Protein AF-A0A3A9T9H1-F1 (afdb_monomer)

Secondary structure (DSSP, 8-state):
--EE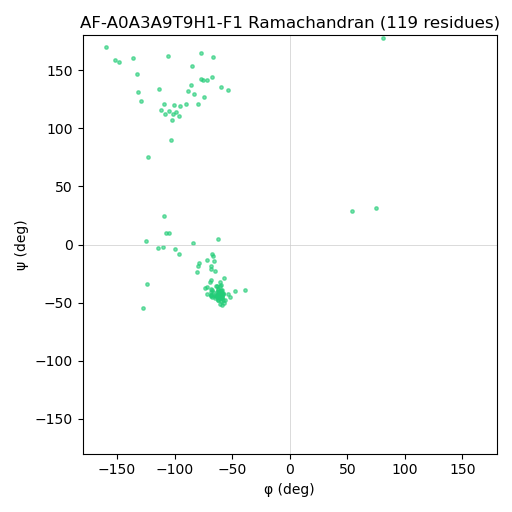EEE-----SSHHHHHHHHHHHHHHHHHHHHTT-EEE-GGGTGGGTS-TTSHHHHHHHHHHHHHHHTTSSEEEEE-TT---HHHHHHHHHHHHTT--EEEE-TT--HHHHHHHHHTT-

Mean predicted aligned error: 3.88 Å

pLDDT: mean 90.19, std 10.71, range [58.81, 98.56]

Foldseek 3Di:
DFEEEEAFDQDDPDPVVNVVRLVLLVVVVVLCVVLVYHYDHLSNPLVVVFPCVDPVSVVVSLVVSLVVLLVGQAYEYEQQPHADPSSVVSVVSCVVSVHHYHYDYPVDDSVSVNVSCVVSD

Radius of gyration: 13.55 Å; Cα contacts (8 Å, |Δi|>4): 172; chains: 1; bounding box: 35×29×34 Å

Sequence (121 aa):
MKTVYICSPYRATSEAQLDNHIDYAQELTRTALAAGLAPITPHLYLTQVTDDSKPDERARGLEAGTALLLTCDFCVMGNRYGISAGMQGELQAAGAADIPVIVIDGQDDVDVIKNAIERYL

Solvent-accessible surface area (backbone atoms only — not comparable to full-atom values): 6754 Å² total; per-residue (Å²): 116,57,37,30,22,55,42,53,51,55,91,58,97,45,68,74,50,29,52,55,22,50,53,48,49,49,49,55,44,51,43,36,46,78,63,60,35,45,62,46,53,49,79,78,54,48,56,79,78,33,50,76,89,40,68,71,41,32,50,52,49,53,51,53,42,46,59,53,44,76,72,30,69,27,34,40,36,44,43,65,88,45,82,42,76,67,49,51,52,46,52,52,54,30,58,78,65,73,34,51,74,46,79,42,58,75,82,62,52,64,64,52,57,42,58,58,45,60,78,74,107

Nearest PDB structures (foldseek):
  6evs-assembly1_A  TM=7.556E-01  e=8.067E-05  Peribacillus psychrosaccharolyticus
  1t1j-assembly2_B  TM=8.201E-01  e=8.935E-04  Pseudomonas aeruginosa
  8rpt-assembly1_B  TM=7.378E-01  e=1.320E-03  Homo sapiens
  4jen-assembly1_A  TM=6.714E-01  e=1.237E-03  Clostridium botulinum A str. ATCC 19397
  2p4g-assembly1_A-2  TM=3.744E-01  e=8.450E-02  Corynebacterium diphtheriae NCTC 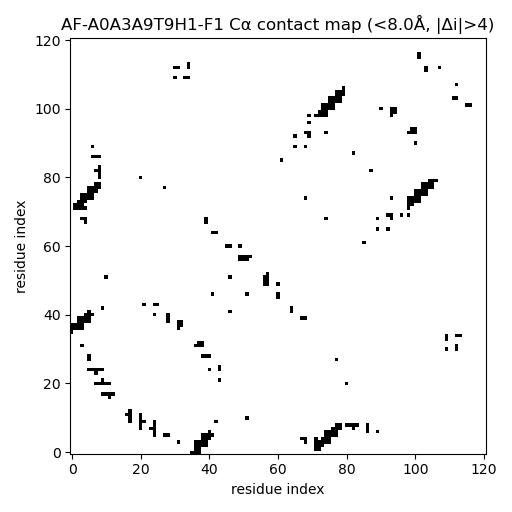13129

Structure (mmCIF, N/CA/C/O backbone):
data_AF-A0A3A9T9H1-F1
#
_entry.id   AF-A0A3A9T9H1-F1
#
loop_
_atom_site.group_PDB
_atom_site.id
_atom_site.type_symbol
_atom_site.label_atom_id
_atom_site.label_alt_id
_atom_site.label_comp_id
_atom_site.label_asym_id
_atom_site.label_entity_id
_atom_site.label_seq_id
_atom_site.pdbx_PDB_ins_code
_atom_site.Cartn_x
_atom_site.Cart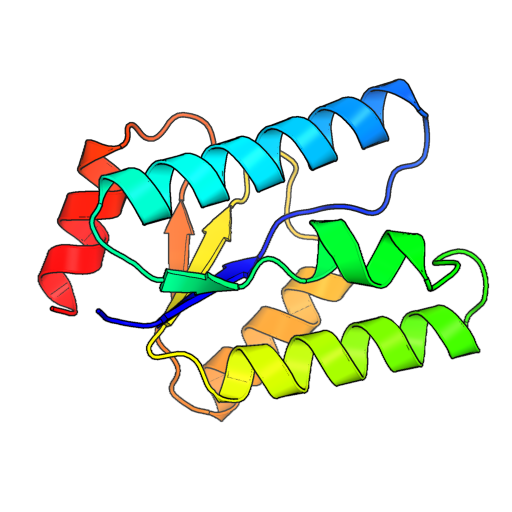n_y
_atom_site.Cartn_z
_atom_site.occupancy
_atom_site.B_iso_or_equiv
_atom_site.auth_seq_id
_atom_site.auth_comp_id
_atom_site.auth_asym_id
_atom_site.auth_atom_id
_atom_site.pdbx_PDB_model_num
ATOM 1 N N . MET A 1 1 ? -7.601 -5.767 16.723 1.00 87.06 1 MET A N 1
ATOM 2 C CA . MET A 1 1 ? -6.821 -4.785 15.947 1.00 87.06 1 MET A CA 1
ATOM 3 C C . MET A 1 1 ? -7.444 -4.742 14.567 1.00 87.06 1 MET A C 1
ATOM 5 O O . MET A 1 1 ? -7.642 -5.829 14.039 1.00 87.06 1 MET A O 1
ATOM 9 N N . LYS A 1 2 ? -7.823 -3.574 14.030 1.00 93.12 2 LYS A N 1
ATOM 10 C CA . LYS A 1 2 ? -8.320 -3.520 12.645 1.00 93.12 2 LYS A CA 1
ATOM 11 C C . LYS A 1 2 ? -7.154 -3.742 11.679 1.00 93.12 2 LYS A C 1
ATOM 13 O O . LYS A 1 2 ? -6.028 -3.316 11.949 1.00 93.12 2 LYS A O 1
ATOM 18 N N . THR A 1 3 ? -7.426 -4.465 10.611 1.00 96.88 3 THR A N 1
ATOM 19 C CA . THR A 1 3 ? -6.509 -4.782 9.520 1.00 96.88 3 THR A CA 1
ATOM 20 C C . THR A 1 3 ? -6.518 -3.660 8.494 1.00 96.88 3 THR A C 1
ATOM 22 O O . THR A 1 3 ? -7.570 -3.119 8.163 1.00 96.88 3 THR A O 1
ATOM 25 N N . VAL A 1 4 ? -5.341 -3.286 7.998 1.00 95.88 4 VAL A N 1
ATOM 26 C CA . VAL A 1 4 ? -5.212 -2.222 7.000 1.00 95.88 4 VAL A CA 1
ATOM 27 C C . VAL A 1 4 ? -4.329 -2.671 5.854 1.00 95.88 4 VAL A C 1
ATOM 29 O O . VAL A 1 4 ? -3.228 -3.167 6.068 1.00 95.88 4 VAL A O 1
ATOM 32 N N . TYR A 1 5 ? -4.792 -2.480 4.626 1.00 98.00 5 TYR A N 1
ATOM 33 C CA . TYR A 1 5 ? -3.946 -2.661 3.456 1.00 98.00 5 TYR A CA 1
ATOM 34 C C . TYR A 1 5 ? -3.117 -1.400 3.204 1.00 98.00 5 TYR A C 1
ATOM 36 O O . TYR A 1 5 ? -3.677 -0.307 3.154 1.00 98.00 5 TYR A O 1
ATOM 44 N N . ILE A 1 6 ? -1.804 -1.530 3.024 1.00 96.75 6 ILE A N 1
ATOM 45 C CA . ILE A 1 6 ? -0.938 -0.411 2.636 1.00 96.75 6 ILE A CA 1
ATOM 46 C C . ILE A 1 6 ? -0.740 -0.441 1.119 1.00 96.75 6 ILE A C 1
ATOM 48 O O . ILE A 1 6 ? -0.063 -1.315 0.579 1.00 96.75 6 ILE A O 1
ATOM 52 N N . CYS A 1 7 ? -1.319 0.545 0.440 1.00 96.69 7 CYS A N 1
ATOM 53 C CA . CYS A 1 7 ? -1.212 0.788 -0.993 1.00 96.69 7 CYS A CA 1
ATOM 54 C C . CYS A 1 7 ? -0.201 1.921 -1.230 1.00 96.69 7 CYS A C 1
ATOM 56 O O . CYS A 1 7 ? -0.427 3.066 -0.839 1.00 96.69 7 CYS A O 1
ATOM 58 N N . SER A 1 8 ? 0.944 1.607 -1.838 1.00 95.25 8 SER A N 1
ATOM 59 C CA . SER A 1 8 ? 2.006 2.578 -2.126 1.00 95.25 8 SER A CA 1
ATOM 60 C C . SER A 1 8 ? 2.810 2.140 -3.359 1.00 95.25 8 SER A C 1
ATOM 62 O O . SER A 1 8 ? 2.746 0.964 -3.741 1.00 95.25 8 SER A O 1
ATOM 64 N N . PRO A 1 9 ? 3.524 3.049 -4.045 1.00 93.25 9 PRO A N 1
ATOM 65 C CA . PRO A 1 9 ? 4.315 2.671 -5.208 1.00 93.25 9 PRO A CA 1
ATOM 66 C C . PRO A 1 9 ? 5.488 1.773 -4.798 1.00 93.25 9 PRO A C 1
ATOM 68 O O . PRO A 1 9 ? 6.097 1.976 -3.757 1.00 93.25 9 PRO A O 1
ATOM 71 N N . TYR A 1 10 ? 5.819 0.799 -5.652 1.00 92.25 10 TYR A N 1
ATOM 72 C CA . TYR A 1 10 ? 6.984 -0.078 -5.477 1.00 92.25 10 TYR A CA 1
ATOM 73 C C . TYR A 1 10 ? 7.862 -0.101 -6.730 1.00 92.25 10 TYR A C 1
ATOM 75 O O . TYR A 1 10 ? 9.039 0.246 -6.681 1.00 92.25 10 TYR A O 1
ATOM 83 N N . ARG A 1 11 ? 7.273 -0.424 -7.890 1.00 88.38 11 ARG A N 1
ATOM 84 C CA . ARG A 1 11 ? 7.984 -0.470 -9.177 1.00 88.38 11 ARG A CA 1
ATOM 85 C C . ARG A 1 11 ? 8.714 0.846 -9.466 1.00 88.38 11 ARG A C 1
ATOM 87 O O . ARG A 1 11 ? 8.108 1.913 -9.396 1.00 88.38 11 ARG A O 1
ATOM 94 N N . ALA A 1 12 ? 9.974 0.743 -9.869 1.00 92.06 12 ALA A N 1
ATOM 95 C CA . ALA A 1 12 ? 10.863 1.871 -10.112 1.00 92.06 12 ALA A CA 1
ATOM 96 C C . ALA A 1 12 ? 11.667 1.689 -11.412 1.00 92.06 12 ALA A C 1
ATOM 98 O O . ALA A 1 12 ? 11.800 0.575 -11.916 1.00 92.06 12 ALA A O 1
ATOM 99 N N . THR A 1 13 ? 12.200 2.784 -11.958 1.00 92.50 13 THR A N 1
ATOM 100 C CA . THR A 1 13 ? 13.100 2.786 -13.128 1.00 92.50 13 THR A CA 1
ATOM 101 C C . THR A 1 13 ? 14.578 2.918 -12.752 1.00 92.50 13 THR A C 1
ATOM 103 O O . THR A 1 13 ? 15.436 2.890 -13.630 1.00 92.50 13 THR A O 1
ATOM 106 N N . SER A 1 14 ? 14.887 3.100 -11.468 1.00 94.56 14 SER A N 1
ATOM 107 C CA . SER A 1 14 ? 16.248 3.155 -10.927 1.00 94.56 14 SER A CA 1
ATOM 108 C C . SER A 1 14 ? 16.286 2.597 -9.505 1.00 94.56 14 SER A C 1
ATOM 110 O O . SER A 1 14 ? 15.268 2.608 -8.812 1.00 94.56 14 SER A O 1
ATOM 112 N N . GLU A 1 15 ? 17.462 2.152 -9.058 1.00 95.12 15 GLU A N 1
ATOM 113 C CA . GLU A 1 15 ? 17.676 1.668 -7.684 1.00 95.12 15 GLU A CA 1
ATOM 114 C C . GLU A 1 15 ? 17.341 2.748 -6.650 1.00 95.12 15 GLU A C 1
ATOM 116 O O . GLU A 1 15 ? 16.551 2.505 -5.750 1.00 95.12 15 GLU A O 1
ATOM 121 N N . ALA A 1 16 ? 17.807 3.984 -6.853 1.00 96.81 16 ALA A N 1
ATOM 122 C CA . ALA A 1 16 ? 17.496 5.093 -5.949 1.00 96.81 16 ALA A CA 1
ATOM 123 C C . ALA A 1 16 ? 15.984 5.368 -5.829 1.00 96.81 16 ALA A C 1
ATOM 125 O O . ALA A 1 16 ? 15.497 5.761 -4.772 1.00 96.81 16 ALA A O 1
ATOM 126 N N . GLN A 1 17 ? 15.217 5.181 -6.910 1.00 95.44 17 GLN A N 1
ATOM 127 C CA . GLN A 1 17 ? 13.762 5.306 -6.840 1.00 95.44 17 GLN A CA 1
ATOM 128 C C . GLN A 1 17 ? 13.130 4.107 -6.121 1.00 95.44 17 GLN A C 1
ATOM 130 O O . GLN A 1 17 ? 12.169 4.298 -5.377 1.00 95.44 17 GLN A O 1
ATOM 135 N N . LEU A 1 18 ? 13.660 2.898 -6.318 1.00 94.88 18 LEU A N 1
ATOM 136 C CA . LEU A 1 18 ? 13.209 1.713 -5.594 1.00 94.88 18 LEU A CA 1
ATOM 137 C C . LEU A 1 18 ? 13.432 1.870 -4.085 1.00 94.88 18 LEU A C 1
ATOM 139 O O . LEU A 1 18 ? 12.507 1.613 -3.319 1.00 94.88 18 LEU A O 1
ATOM 143 N N . ASP A 1 19 ? 14.598 2.365 -3.670 1.00 96.38 19 ASP A N 1
ATOM 144 C CA . ASP A 1 19 ? 14.914 2.641 -2.264 1.00 96.38 19 ASP A CA 1
ATOM 145 C C . ASP A 1 19 ? 13.904 3.626 -1.660 1.00 96.38 19 ASP A C 1
ATOM 147 O O . ASP A 1 19 ? 13.283 3.337 -0.640 1.00 96.38 19 ASP A O 1
ATOM 151 N N . ASN A 1 20 ? 13.625 4.735 -2.357 1.00 95.06 20 ASN A N 1
ATOM 152 C CA . ASN A 1 20 ? 12.622 5.716 -1.928 1.00 95.06 20 ASN A CA 1
ATOM 153 C C . ASN A 1 20 ? 11.211 5.117 -1.781 1.00 95.06 20 ASN A C 1
ATOM 155 O O . ASN A 1 20 ? 10.462 5.493 -0.876 1.00 95.06 20 ASN A O 1
ATOM 159 N N . HIS A 1 21 ? 10.820 4.219 -2.687 1.00 95.19 21 HIS A N 1
ATOM 160 C CA . HIS A 1 21 ? 9.532 3.529 -2.638 1.00 95.19 21 HIS A CA 1
ATOM 161 C C . HIS A 1 21 ? 9.457 2.547 -1.461 1.00 95.19 21 HIS A C 1
ATOM 163 O O . HIS A 1 21 ? 8.456 2.523 -0.744 1.00 95.19 21 HIS A O 1
ATOM 169 N N . ILE A 1 22 ? 10.522 1.775 -1.227 1.00 95.94 22 ILE A N 1
ATOM 170 C CA . ILE A 1 22 ? 10.621 0.849 -0.094 1.00 95.94 22 ILE A CA 1
ATOM 171 C C . ILE A 1 22 ? 10.566 1.619 1.226 1.00 95.94 22 ILE A C 1
ATOM 173 O O . ILE A 1 22 ? 9.776 1.260 2.101 1.00 95.94 22 ILE A O 1
ATOM 177 N N . ASP A 1 23 ? 11.346 2.690 1.361 1.00 95.38 23 ASP A N 1
ATOM 178 C CA . ASP A 1 23 ? 11.365 3.525 2.561 1.00 95.38 23 ASP A CA 1
ATOM 179 C C . ASP A 1 23 ? 9.981 4.098 2.864 1.00 95.38 23 ASP A C 1
ATOM 181 O O . ASP A 1 23 ? 9.525 4.053 4.010 1.00 95.38 23 ASP A O 1
ATOM 185 N N . TYR A 1 24 ? 9.270 4.557 1.832 1.00 93.44 24 TYR A N 1
ATOM 186 C CA . TYR A 1 24 ? 7.917 5.081 1.979 1.00 93.44 24 TYR A CA 1
ATOM 187 C C . TYR A 1 24 ? 6.896 4.008 2.382 1.00 93.44 24 TYR A C 1
ATOM 189 O O . TYR A 1 24 ? 6.118 4.211 3.315 1.00 93.44 24 TYR A O 1
ATOM 197 N N . ALA A 1 25 ? 6.926 2.835 1.747 1.00 95.00 25 ALA A N 1
ATOM 198 C CA . ALA A 1 25 ? 6.082 1.705 2.129 1.00 95.00 25 ALA A CA 1
ATOM 199 C C . ALA A 1 25 ? 6.315 1.293 3.594 1.00 95.00 25 ALA A C 1
ATOM 201 O O . ALA A 1 25 ? 5.370 1.027 4.347 1.00 95.00 25 ALA A O 1
ATOM 202 N N . GLN A 1 26 ? 7.579 1.266 4.027 1.00 95.62 26 GLN A N 1
ATOM 203 C CA . GLN A 1 26 ? 7.938 0.970 5.409 1.00 95.62 26 GLN A CA 1
ATOM 204 C C . GLN A 1 26 ? 7.497 2.069 6.382 1.00 95.62 26 GLN A C 1
ATOM 206 O O . GLN A 1 26 ? 7.063 1.752 7.488 1.00 95.62 26 GLN A O 1
ATOM 211 N N . GLU A 1 27 ? 7.604 3.341 6.000 1.00 92.00 27 GLU A N 1
ATOM 212 C CA . GLU A 1 27 ? 7.128 4.482 6.784 1.00 92.00 27 GLU A CA 1
ATOM 213 C C . GLU A 1 27 ? 5.624 4.368 7.057 1.00 92.00 27 GLU A C 1
ATOM 215 O O . GLU A 1 27 ? 5.224 4.345 8.221 1.00 92.00 27 GLU A O 1
ATOM 220 N N . LEU A 1 28 ? 4.806 4.167 6.018 1.00 91.38 28 LEU A N 1
ATOM 221 C CA . LEU A 1 28 ? 3.358 3.959 6.159 1.00 91.38 28 LEU A CA 1
ATOM 222 C C . LEU A 1 28 ? 3.036 2.750 7.049 1.00 91.38 28 LEU A C 1
ATOM 224 O O . LEU A 1 28 ? 2.169 2.823 7.921 1.00 91.38 28 LEU A O 1
ATOM 228 N N . THR A 1 29 ? 3.772 1.650 6.869 1.00 94.44 29 THR A N 1
ATOM 229 C CA . THR A 1 29 ? 3.615 0.430 7.677 1.00 94.44 29 THR A CA 1
ATOM 230 C C . THR A 1 29 ? 3.924 0.696 9.155 1.00 94.44 29 THR A C 1
ATOM 232 O O . THR A 1 29 ? 3.15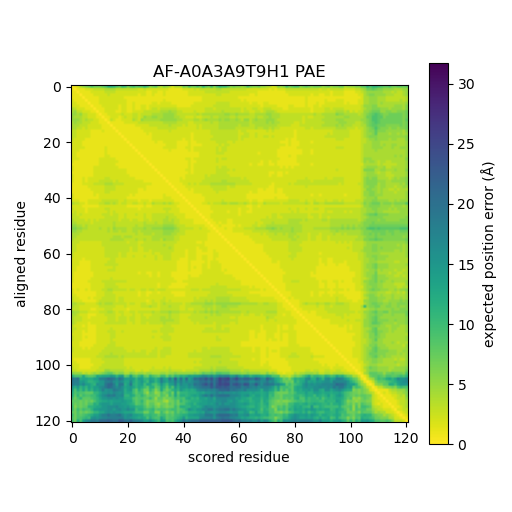4 0.300 10.031 1.00 94.44 29 THR A O 1
ATOM 235 N N . ARG A 1 30 ? 5.026 1.399 9.456 1.00 92.88 30 ARG A N 1
ATOM 236 C CA . ARG A 1 30 ? 5.403 1.784 10.828 1.00 92.88 30 ARG A CA 1
ATOM 237 C C . ARG A 1 30 ? 4.370 2.714 11.453 1.00 92.88 30 ARG A C 1
ATOM 239 O O . ARG A 1 30 ? 4.019 2.521 12.615 1.00 92.88 30 ARG A O 1
ATOM 246 N N . THR A 1 31 ? 3.846 3.670 10.693 1.00 87.81 31 THR A N 1
ATOM 247 C CA . THR A 1 31 ? 2.800 4.571 11.180 1.00 87.81 31 THR A CA 1
ATOM 248 C C . THR A 1 31 ? 1.504 3.828 11.493 1.00 87.81 31 THR A C 1
ATOM 250 O O . THR A 1 31 ? 0.928 4.041 12.559 1.00 87.81 31 THR A O 1
ATOM 253 N N . ALA A 1 32 ? 1.072 2.901 10.633 1.00 89.50 32 ALA A N 1
ATOM 254 C CA . ALA A 1 32 ? -0.095 2.061 10.902 1.00 89.50 32 ALA A CA 1
ATOM 255 C C . ALA A 1 32 ? 0.080 1.227 12.187 1.00 89.50 32 ALA A C 1
ATOM 257 O O . ALA A 1 32 ? -0.824 1.180 13.022 1.00 89.50 32 ALA A O 1
ATOM 258 N N . LEU A 1 33 ? 1.265 0.640 12.399 1.00 92.81 33 LEU A N 1
ATOM 259 C CA . LEU A 1 33 ? 1.590 -0.064 13.647 1.00 92.81 33 LEU A CA 1
ATOM 260 C C . LEU A 1 33 ? 1.517 0.869 14.866 1.00 92.81 33 LEU A C 1
ATOM 262 O O . LEU A 1 33 ? 0.906 0.519 15.874 1.00 92.81 33 LEU A O 1
ATOM 266 N N . ALA A 1 34 ? 2.096 2.071 14.773 1.0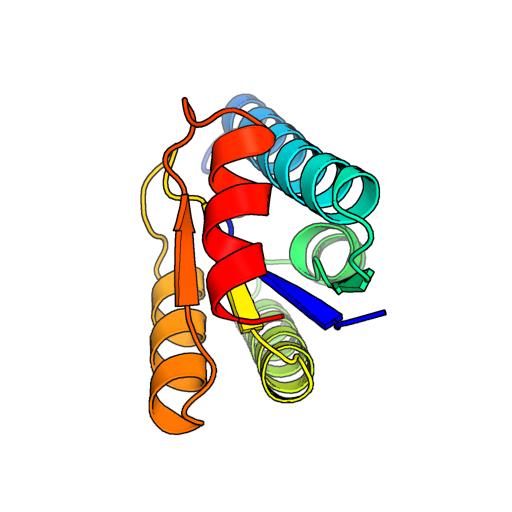0 88.19 34 ALA A N 1
ATOM 267 C CA . ALA A 1 34 ? 2.061 3.073 15.842 1.00 88.19 34 ALA A CA 1
ATOM 268 C C . ALA A 1 34 ? 0.641 3.600 16.136 1.00 88.19 34 ALA A C 1
ATOM 270 O O . ALA A 1 34 ? 0.372 4.081 17.238 1.00 88.19 34 ALA A O 1
ATOM 271 N N . ALA A 1 35 ? -0.274 3.493 15.169 1.00 85.12 35 ALA A N 1
ATOM 272 C CA . ALA A 1 35 ? -1.699 3.775 15.322 1.00 85.12 35 ALA A CA 1
ATOM 273 C C . ALA A 1 35 ? -2.505 2.591 15.896 1.00 85.12 35 ALA A C 1
ATOM 275 O O . ALA A 1 35 ? -3.716 2.704 16.064 1.00 85.12 35 ALA A O 1
ATOM 276 N N . GLY A 1 36 ? -1.862 1.463 16.220 1.00 88.88 36 GLY A N 1
ATOM 277 C CA . GLY A 1 36 ? -2.539 0.285 16.763 1.00 88.88 36 GLY A CA 1
ATOM 278 C C . GLY A 1 36 ? -3.330 -0.498 15.716 1.00 88.88 36 GLY A C 1
ATOM 279 O O . GLY A 1 36 ? -4.358 -1.086 16.052 1.00 88.88 36 GLY A O 1
ATOM 280 N N . LEU A 1 37 ? -2.874 -0.498 14.461 1.00 91.00 37 LEU A N 1
ATOM 281 C CA . LEU A 1 37 ? -3.432 -1.292 13.365 1.00 91.00 37 LEU A CA 1
ATOM 282 C C . LEU A 1 37 ? -2.550 -2.486 13.001 1.00 91.00 37 LEU A C 1
ATOM 284 O O . LEU A 1 37 ? -1.360 -2.515 13.312 1.00 91.00 37 LEU A O 1
ATOM 288 N N . ALA A 1 38 ? -3.145 -3.451 12.298 1.00 96.25 38 ALA A N 1
ATOM 289 C CA . ALA A 1 38 ? -2.465 -4.614 11.738 1.00 96.25 38 ALA A CA 1
ATOM 290 C C . ALA A 1 38 ? -2.261 -4.417 10.222 1.00 96.25 38 ALA A C 1
ATOM 292 O O . ALA A 1 38 ? -3.158 -4.759 9.447 1.00 96.25 38 ALA A O 1
ATOM 293 N N . PRO A 1 39 ? -1.133 -3.831 9.774 1.00 96.12 39 PRO A N 1
ATOM 294 C CA . PRO A 1 39 ? -0.911 -3.576 8.359 1.00 96.12 39 PRO A CA 1
ATOM 295 C C . PRO A 1 39 ? -0.543 -4.833 7.573 1.00 96.12 39 PRO A C 1
ATOM 297 O O . PRO A 1 39 ? 0.260 -5.657 8.012 1.00 96.12 39 PRO A O 1
ATOM 300 N N . ILE A 1 40 ? -1.076 -4.916 6.358 1.00 98.25 40 ILE A N 1
ATOM 301 C CA . ILE A 1 40 ? -0.643 -5.816 5.295 1.00 98.25 40 ILE A CA 1
ATOM 302 C C . ILE A 1 40 ? -0.030 -4.951 4.191 1.00 98.25 40 ILE A C 1
ATOM 304 O O . ILE A 1 40 ? -0.727 -4.161 3.557 1.00 98.25 40 ILE A O 1
ATOM 308 N N . THR A 1 41 ? 1.272 -5.124 3.947 1.00 97.81 41 THR A N 1
ATOM 309 C CA . THR A 1 41 ? 2.038 -4.370 2.935 1.00 97.81 41 THR A CA 1
ATOM 310 C C . THR A 1 41 ? 2.686 -5.348 1.947 1.00 97.81 41 THR A C 1
ATOM 312 O O . THR A 1 41 ? 3.885 -5.626 2.051 1.00 97.81 41 THR A O 1
ATOM 315 N N . PRO A 1 42 ? 1.918 -5.951 1.014 1.00 96.06 42 PRO A N 1
ATOM 316 C CA . PRO A 1 42 ? 2.385 -7.109 0.252 1.00 96.06 42 PRO A CA 1
ATOM 317 C C . PRO A 1 42 ? 3.618 -6.845 -0.593 1.00 96.06 42 PRO A C 1
ATOM 319 O O . PRO A 1 42 ? 4.491 -7.700 -0.686 1.00 96.06 42 PRO A O 1
ATOM 322 N N . HIS A 1 43 ? 3.740 -5.647 -1.160 1.00 91.00 43 HIS A N 1
ATOM 323 C CA . HIS A 1 43 ? 4.871 -5.293 -2.011 1.00 91.00 43 HIS A CA 1
ATOM 324 C C . HIS A 1 43 ? 6.208 -5.199 -1.258 1.00 91.00 43 HIS A C 1
ATOM 326 O O . HIS A 1 43 ? 7.238 -5.112 -1.911 1.00 91.00 43 HIS A O 1
ATOM 332 N N . LEU A 1 44 ? 6.238 -5.271 0.080 1.00 96.50 44 LEU A N 1
ATOM 333 C CA . LEU A 1 44 ? 7.495 -5.428 0.821 1.00 96.50 44 LEU A CA 1
ATOM 334 C C . LEU A 1 44 ? 8.005 -6.874 0.854 1.00 96.50 44 LEU A C 1
ATOM 336 O O . LEU A 1 44 ? 9.203 -7.060 1.047 1.00 96.50 44 LEU A O 1
ATOM 340 N N . TYR A 1 45 ? 7.148 -7.888 0.679 1.00 96.06 45 TYR A N 1
ATOM 341 C CA . TYR A 1 45 ? 7.546 -9.303 0.773 1.00 96.06 45 TYR A CA 1
ATOM 342 C C . TYR A 1 45 ? 7.217 -10.143 -0.469 1.00 96.06 45 TYR A C 1
ATOM 344 O O . TYR A 1 45 ? 8.001 -11.019 -0.821 1.00 96.06 45 TYR A O 1
ATOM 352 N N . LEU A 1 46 ? 6.112 -9.887 -1.180 1.00 96.25 46 LEU A N 1
ATOM 353 C CA . LEU A 1 46 ? 5.761 -10.618 -2.406 1.00 96.25 46 LEU A CA 1
ATOM 354 C C . LEU A 1 46 ? 6.796 -10.392 -3.511 1.00 96.25 46 LEU A C 1
ATOM 356 O O . LEU A 1 46 ? 7.121 -11.311 -4.254 1.00 96.25 46 LEU A O 1
ATOM 360 N N . THR A 1 47 ? 7.361 -9.194 -3.587 1.00 93.06 47 THR A N 1
ATOM 361 C CA . THR A 1 47 ? 8.411 -8.800 -4.543 1.00 93.06 47 THR A CA 1
ATOM 362 C C . THR A 1 47 ? 9.773 -9.422 -4.226 1.00 93.06 47 THR A C 1
ATOM 364 O O . THR A 1 47 ? 10.653 -9.437 -5.074 1.00 93.06 47 THR A O 1
ATOM 367 N N . GLN A 1 48 ? 9.951 -9.999 -3.031 1.00 95.00 48 GLN A N 1
ATOM 368 C CA . GLN A 1 48 ? 11.140 -10.797 -2.705 1.00 95.00 48 GLN A CA 1
ATOM 369 C C . GLN A 1 48 ? 11.061 -12.216 -3.289 1.00 95.00 48 GLN A C 1
ATOM 371 O O . GLN A 1 48 ? 12.067 -12.919 -3.345 1.00 95.00 48 GLN A O 1
ATOM 376 N N . VAL A 1 49 ? 9.866 -12.649 -3.707 1.00 96.50 49 VAL A N 1
ATOM 377 C CA . VAL A 1 49 ? 9.604 -13.990 -4.256 1.00 96.50 49 VAL A CA 1
ATOM 378 C C . VAL A 1 49 ? 8.956 -13.959 -5.644 1.00 96.50 49 VAL A C 1
ATOM 380 O O . VAL A 1 49 ? 8.639 -15.011 -6.196 1.00 96.50 49 VAL A O 1
ATOM 383 N N . THR A 1 50 ? 8.761 -12.769 -6.211 1.00 94.88 50 THR A N 1
ATOM 384 C CA . THR A 1 50 ? 8.252 -12.541 -7.569 1.00 94.88 50 THR A CA 1
ATOM 385 C C . THR A 1 50 ? 9.127 -11.521 -8.282 1.00 94.88 50 THR A C 1
ATOM 387 O O . THR A 1 50 ? 9.653 -10.600 -7.665 1.00 94.88 50 THR A O 1
ATOM 390 N N . ASP A 1 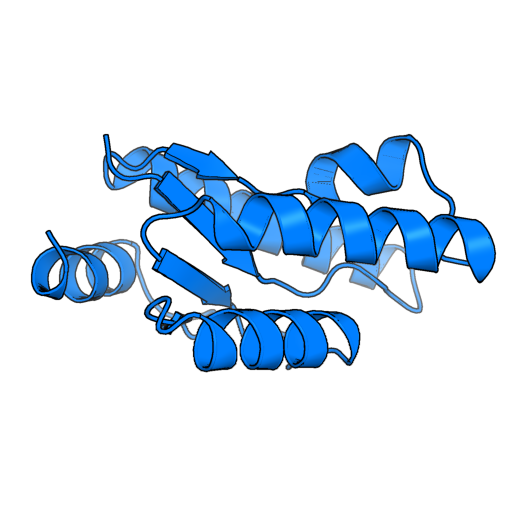51 ? 9.274 -11.677 -9.592 1.00 91.31 51 ASP A N 1
ATOM 391 C CA . ASP A 1 51 ? 9.996 -10.751 -10.456 1.00 91.31 51 ASP A CA 1
ATOM 392 C C . ASP A 1 51 ? 9.015 -9.873 -11.238 1.00 91.31 51 ASP A C 1
ATOM 394 O O . ASP A 1 51 ? 8.362 -10.305 -12.190 1.00 91.31 51 ASP A O 1
ATOM 398 N N . ASP A 1 52 ? 8.942 -8.604 -10.846 1.00 87.69 52 ASP A N 1
ATOM 399 C CA . ASP A 1 52 ? 8.001 -7.628 -11.394 1.00 87.69 52 ASP A CA 1
ATOM 400 C C . ASP A 1 52 ? 8.266 -7.292 -12.881 1.00 87.69 52 ASP A C 1
ATOM 402 O O . ASP A 1 52 ? 7.405 -6.712 -13.552 1.00 87.69 52 ASP A O 1
ATOM 406 N N . SER A 1 53 ? 9.440 -7.668 -13.414 1.00 88.25 53 SER A N 1
ATOM 407 C CA . SER A 1 53 ? 9.780 -7.544 -14.839 1.00 88.25 53 SER A CA 1
ATOM 408 C C . SER A 1 53 ? 9.175 -8.657 -15.702 1.00 88.25 53 SER A C 1
ATOM 410 O O . SER A 1 53 ? 9.035 -8.492 -16.917 1.00 88.25 53 SER A O 1
ATOM 412 N N . LYS A 1 54 ? 8.764 -9.774 -15.088 1.00 94.56 54 LYS A N 1
ATOM 413 C CA . LYS A 1 54 ? 8.113 -10.894 -15.768 1.00 94.56 54 LYS A CA 1
ATOM 414 C C . LYS A 1 54 ? 6.592 -10.760 -15.661 1.00 94.56 54 LYS A C 1
ATOM 416 O O . LYS A 1 54 ? 6.057 -10.821 -14.552 1.00 94.56 54 LYS A O 1
ATOM 421 N N . PRO A 1 55 ? 5.866 -10.652 -16.790 1.00 94.25 55 PRO A N 1
ATOM 422 C CA . PRO A 1 55 ? 4.422 -10.410 -16.780 1.00 94.25 55 PRO A CA 1
ATOM 423 C C . PRO A 1 55 ? 3.615 -11.402 -15.933 1.00 94.25 55 PRO A C 1
ATOM 425 O O . PRO A 1 55 ? 2.750 -10.980 -15.169 1.00 94.25 55 PRO A O 1
ATOM 428 N N . ASP A 1 56 ? 3.932 -12.696 -16.012 1.00 97.31 56 ASP A N 1
ATOM 429 C CA . ASP A 1 56 ? 3.189 -13.735 -15.291 1.00 97.31 56 ASP A CA 1
ATOM 430 C C . ASP A 1 56 ? 3.452 -13.711 -13.781 1.00 97.31 56 ASP A C 1
ATOM 432 O O . ASP A 1 56 ? 2.548 -13.978 -12.990 1.00 97.31 56 ASP A O 1
ATOM 436 N N . GLU A 1 57 ? 4.685 -13.412 -13.355 1.00 96.75 57 GLU A N 1
ATOM 437 C CA . GLU A 1 57 ? 5.006 -13.305 -11.926 1.00 96.75 57 GLU A CA 1
ATOM 438 C C . GLU A 1 57 ? 4.381 -12.043 -11.329 1.00 96.75 57 GLU A C 1
ATOM 440 O O . GLU A 1 57 ? 3.746 -12.109 -10.276 1.00 96.75 57 GLU A O 1
ATOM 445 N N . ARG A 1 58 ? 4.461 -10.925 -12.061 1.00 93.62 58 ARG A N 1
ATOM 446 C CA . ARG A 1 58 ? 3.779 -9.676 -11.724 1.00 93.62 58 ARG A CA 1
ATOM 447 C C . ARG A 1 58 ? 2.272 -9.868 -11.571 1.00 93.62 58 ARG A C 1
ATOM 449 O O . ARG A 1 58 ? 1.693 -9.385 -10.601 1.00 93.62 58 ARG A O 1
ATOM 456 N N . ALA A 1 59 ? 1.629 -10.554 -12.517 1.00 95.25 59 ALA A N 1
ATOM 457 C CA . ALA A 1 59 ? 0.191 -10.809 -12.466 1.00 95.25 59 ALA A CA 1
ATOM 458 C C . ALA A 1 59 ? -0.193 -11.585 -11.196 1.00 95.25 59 ALA A C 1
ATOM 460 O O . ALA A 1 59 ? -1.109 -11.169 -10.490 1.00 95.25 59 ALA A O 1
ATOM 461 N N . ARG A 1 60 ? 0.566 -12.635 -10.848 1.00 96.94 60 ARG A N 1
ATOM 462 C CA . ARG A 1 60 ? 0.359 -13.393 -9.602 1.00 96.94 60 ARG A CA 1
ATOM 463 C C . ARG A 1 60 ? 0.567 -12.543 -8.350 1.00 96.94 60 ARG A C 1
ATOM 465 O O . ARG A 1 60 ? -0.205 -12.663 -7.404 1.00 96.94 60 ARG A O 1
ATOM 472 N N . GLY A 1 61 ? 1.587 -11.681 -8.336 1.00 95.88 61 GLY A N 1
ATOM 473 C CA . GLY A 1 61 ? 1.838 -10.760 -7.225 1.00 95.88 61 GLY A CA 1
ATOM 474 C C . GLY A 1 61 ? 0.683 -9.777 -7.009 1.00 95.88 61 GLY A C 1
ATOM 475 O O . GLY A 1 61 ? 0.239 -9.590 -5.878 1.00 95.88 61 GLY A O 1
ATOM 476 N N . LEU A 1 62 ? 0.151 -9.199 -8.093 1.00 94.94 62 LEU A N 1
ATOM 477 C CA . LEU A 1 62 ? -1.005 -8.296 -8.047 1.00 94.94 62 LEU A CA 1
ATOM 478 C C . LEU A 1 62 ? -2.294 -9.015 -7.628 1.00 94.94 62 LEU A C 1
ATOM 480 O O . LEU A 1 62 ? -3.061 -8.475 -6.832 1.00 94.94 62 LEU A O 1
ATOM 484 N N . GLU A 1 63 ? -2.529 -10.229 -8.128 1.00 96.88 63 GLU A N 1
ATOM 485 C CA . GLU A 1 63 ? -3.680 -11.054 -7.745 1.00 96.88 63 GLU A CA 1
ATOM 486 C C . GLU A 1 63 ? -3.643 -11.397 -6.250 1.00 96.88 63 GLU A C 1
ATOM 488 O O . GLU A 1 63 ? -4.624 -11.177 -5.540 1.00 96.88 63 GLU A O 1
ATOM 493 N N . ALA A 1 64 ? -2.490 -11.846 -5.745 1.00 97.88 64 ALA A N 1
ATOM 494 C CA . ALA A 1 64 ? -2.303 -12.132 -4.326 1.00 97.88 64 ALA A CA 1
ATOM 495 C C . ALA A 1 64 ? -2.467 -10.874 -3.456 1.00 97.88 64 ALA A C 1
ATOM 497 O O . ALA A 1 64 ? -3.151 -10.920 -2.434 1.00 97.88 64 ALA A O 1
ATOM 498 N N . GLY A 1 65 ? -1.890 -9.739 -3.870 1.00 97.38 65 GLY A N 1
ATOM 499 C CA . GLY A 1 65 ? -2.068 -8.452 -3.190 1.00 97.38 65 GLY A CA 1
ATOM 500 C C . GLY A 1 65 ? -3.536 -8.026 -3.128 1.00 97.38 65 GLY A C 1
ATOM 501 O O . GLY A 1 65 ? -4.030 -7.670 -2.061 1.00 97.38 65 GLY A O 1
ATOM 502 N N . THR A 1 66 ? -4.267 -8.170 -4.236 1.00 98.12 66 THR A N 1
ATOM 503 C CA . THR A 1 66 ? -5.706 -7.874 -4.301 1.00 98.12 66 THR A CA 1
ATOM 504 C C . THR A 1 66 ? -6.511 -8.795 -3.385 1.00 98.12 66 THR A C 1
ATOM 506 O O . THR A 1 66 ? -7.364 -8.322 -2.641 1.00 98.12 66 THR A O 1
ATOM 509 N N . ALA A 1 67 ? -6.224 -10.099 -3.375 1.00 98.44 67 ALA A N 1
ATOM 510 C CA . ALA A 1 67 ? -6.899 -11.037 -2.480 1.00 98.44 67 ALA A CA 1
ATOM 511 C C . ALA A 1 67 ? -6.696 -10.668 -1.000 1.00 98.44 67 ALA A C 1
ATOM 513 O O . ALA A 1 67 ? -7.639 -10.751 -0.220 1.00 98.44 67 ALA A O 1
ATOM 514 N N . LEU A 1 68 ? -5.496 -10.214 -0.621 1.00 98.56 68 LEU A N 1
ATOM 515 C CA . LEU A 1 68 ? -5.206 -9.738 0.735 1.00 98.56 68 LEU A CA 1
ATOM 516 C C . LEU A 1 68 ? -5.932 -8.428 1.057 1.00 98.56 68 LEU A C 1
ATOM 518 O O . LEU A 1 68 ? -6.530 -8.322 2.126 1.00 98.56 68 LEU A O 1
ATOM 522 N N . LEU A 1 69 ? -5.926 -7.460 0.135 1.00 98.44 69 LEU A N 1
ATOM 523 C CA . LEU A 1 69 ? -6.682 -6.210 0.258 1.00 98.44 69 LEU A CA 1
ATOM 524 C C . LEU A 1 69 ? -8.154 -6.478 0.584 1.00 98.44 69 LEU A C 1
ATOM 526 O O . LEU A 1 69 ? -8.692 -5.859 1.496 1.00 98.44 69 LEU A O 1
ATOM 530 N N . LEU A 1 70 ? -8.777 -7.437 -0.105 1.00 98.19 70 LEU A N 1
ATOM 531 C CA . LEU A 1 70 ? -10.188 -7.784 0.085 1.00 98.19 70 LEU A CA 1
ATOM 532 C C . LEU A 1 70 ? -10.514 -8.398 1.459 1.00 98.19 70 LEU A C 1
ATOM 534 O O . LEU A 1 70 ? -11.685 -8.556 1.792 1.00 98.19 70 LEU A O 1
ATOM 538 N N . THR A 1 71 ? -9.502 -8.743 2.259 1.00 98.06 71 THR A N 1
ATOM 539 C CA . THR A 1 71 ? -9.680 -9.219 3.642 1.00 98.06 71 THR A CA 1
ATOM 540 C C . THR A 1 71 ? -9.520 -8.122 4.694 1.00 98.06 71 THR A C 1
ATOM 542 O O . THR A 1 71 ? -9.780 -8.382 5.868 1.00 98.06 71 THR A O 1
ATOM 545 N N . CYS A 1 72 ? -9.079 -6.924 4.298 1.00 97.88 72 CYS A N 1
ATOM 546 C CA . CYS A 1 72 ? -8.795 -5.830 5.220 1.00 97.88 72 CYS A CA 1
ATOM 547 C C . CYS A 1 72 ? -10.041 -5.007 5.570 1.00 97.88 72 CYS A C 1
ATOM 549 O O . CYS A 1 72 ? -10.952 -4.857 4.760 1.00 97.88 72 CYS A O 1
ATOM 551 N N . ASP A 1 73 ? -10.030 -4.383 6.752 1.00 96.06 73 ASP A N 1
ATOM 552 C CA . ASP A 1 73 ? -11.088 -3.459 7.180 1.00 96.06 73 ASP A CA 1
ATOM 553 C C . ASP A 1 73 ? -11.075 -2.145 6.374 1.00 96.06 73 ASP A C 1
ATOM 555 O O . ASP A 1 73 ? -12.120 -1.532 6.170 1.00 96.06 73 ASP A O 1
ATOM 559 N N . PHE A 1 74 ? -9.896 -1.685 5.942 1.00 94.12 74 PHE A N 1
ATOM 560 C CA . PHE A 1 74 ? -9.719 -0.513 5.075 1.00 94.12 74 PHE A CA 1
ATOM 561 C C . PHE A 1 74 ? -8.355 -0.530 4.370 1.00 94.12 74 PHE A C 1
ATOM 563 O O . PHE A 1 74 ? -7.458 -1.313 4.693 1.00 94.12 74 PHE A O 1
ATOM 570 N N . CYS A 1 75 ? -8.186 0.368 3.405 1.00 95.38 75 CYS A N 1
ATOM 571 C CA . CYS A 1 75 ? -6.946 0.604 2.679 1.00 95.38 75 CYS A CA 1
ATOM 572 C C . CYS A 1 75 ? -6.398 1.996 3.006 1.00 95.38 75 CYS A C 1
ATOM 574 O O . CYS A 1 75 ? -7.119 2.988 2.950 1.00 95.38 75 CYS A O 1
ATOM 576 N N . VAL A 1 76 ? -5.103 2.085 3.286 1.00 93.31 76 VAL A N 1
ATOM 577 C CA . VAL A 1 76 ? -4.349 3.338 3.332 1.00 93.31 76 VAL A CA 1
ATOM 578 C C . VAL A 1 76 ? -3.571 3.469 2.031 1.00 93.31 76 VAL A C 1
ATOM 580 O O . VAL A 1 76 ? -2.746 2.616 1.712 1.00 93.31 76 VAL A O 1
ATOM 583 N N . MET A 1 77 ? -3.841 4.530 1.276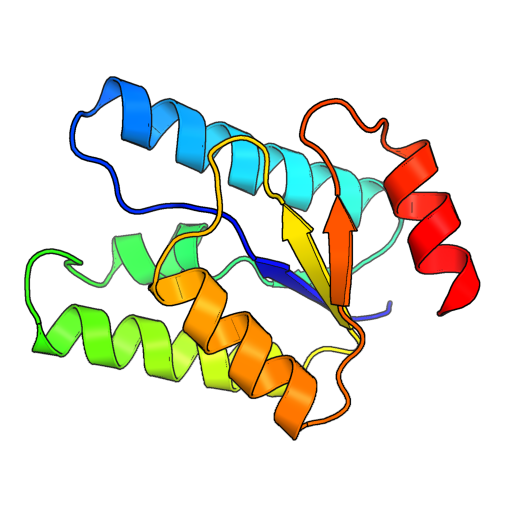 1.00 93.00 77 MET A N 1
ATOM 584 C CA . MET A 1 77 ? -3.182 4.828 0.010 1.00 93.00 77 MET A CA 1
ATOM 585 C C . MET A 1 77 ? -2.244 6.019 0.172 1.00 93.00 77 MET A C 1
ATOM 587 O O . MET A 1 77 ? -2.688 7.148 0.380 1.00 93.00 77 MET 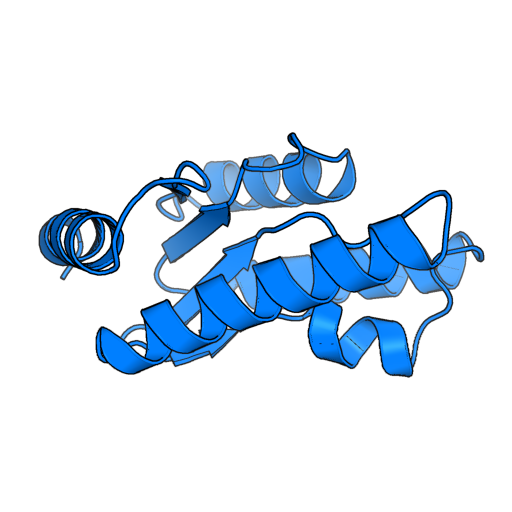A O 1
ATOM 591 N N . GLY A 1 78 ? -0.946 5.751 0.060 1.00 92.25 78 GLY A N 1
ATOM 592 C CA . GLY A 1 78 ? 0.090 6.770 0.062 1.00 92.25 78 GLY A CA 1
ATOM 593 C C . GLY A 1 78 ? 0.402 7.269 -1.347 1.00 92.25 78 GLY A C 1
ATOM 594 O O . GLY A 1 78 ? 0.827 6.483 -2.195 1.00 92.25 78 GLY A O 1
ATOM 595 N N . ASN A 1 79 ? 0.242 8.571 -1.601 1.00 90.06 79 ASN A N 1
ATOM 596 C CA . ASN A 1 79 ? 0.380 9.154 -2.944 1.00 90.06 79 ASN A CA 1
ATOM 597 C C . ASN A 1 79 ? 1.654 10.006 -3.159 1.00 90.06 79 ASN A C 1
ATOM 599 O O . ASN A 1 79 ? 1.765 10.635 -4.214 1.00 90.06 79 ASN A O 1
ATOM 603 N N . ARG A 1 80 ? 2.627 9.995 -2.226 1.00 90.38 80 ARG A N 1
ATOM 604 C CA . ARG A 1 80 ? 3.858 10.831 -2.263 1.00 90.38 80 ARG A CA 1
ATOM 605 C C . ARG A 1 80 ? 4.582 10.819 -3.616 1.00 90.38 80 ARG A C 1
ATOM 607 O O . ARG A 1 80 ? 5.065 11.852 -4.067 1.00 90.38 80 ARG A O 1
ATOM 614 N N . TYR A 1 81 ? 4.661 9.655 -4.263 1.00 91.25 81 TYR A N 1
ATOM 615 C CA . TYR A 1 81 ? 5.331 9.473 -5.561 1.00 91.25 81 TYR A CA 1
ATOM 616 C C . TYR A 1 81 ? 4.348 9.212 -6.715 1.00 91.25 81 TYR A C 1
ATOM 618 O O . TYR A 1 81 ? 4.704 8.618 -7.734 1.00 91.25 81 TYR A O 1
ATOM 626 N N . GLY A 1 82 ? 3.103 9.668 -6.566 1.00 91.12 82 GLY A N 1
ATOM 627 C CA . GLY A 1 82 ? 2.024 9.445 -7.520 1.00 91.12 82 GLY A CA 1
ATOM 628 C C . GLY A 1 82 ? 1.361 8.073 -7.383 1.00 91.12 82 GLY A C 1
ATOM 629 O O . GLY A 1 82 ? 1.737 7.241 -6.560 1.00 91.12 82 GLY A O 1
ATOM 630 N N . ILE A 1 83 ? 0.337 7.844 -8.209 1.00 92.19 83 ILE A N 1
ATOM 631 C CA . ILE A 1 83 ? -0.463 6.615 -8.195 1.00 92.19 83 ILE A CA 1
ATOM 632 C C . ILE A 1 83 ? -0.067 5.750 -9.391 1.00 92.19 83 ILE A C 1
ATOM 634 O O . ILE A 1 83 ? -0.275 6.125 -10.547 1.00 92.19 83 ILE A O 1
ATOM 638 N N . SER A 1 84 ? 0.504 4.579 -9.116 1.00 92.31 84 SER A N 1
ATOM 639 C CA . SER A 1 84 ? 0.898 3.626 -10.156 1.00 92.31 84 SER A CA 1
ATOM 640 C C . SER A 1 84 ? -0.301 2.856 -10.727 1.00 92.31 84 SER A C 1
ATOM 642 O O . SER A 1 84 ? -1.363 2.781 -10.116 1.00 92.31 84 SER A O 1
ATOM 644 N N . ALA A 1 85 ? -0.124 2.199 -11.879 1.00 91.38 85 ALA A N 1
ATOM 645 C CA . ALA A 1 85 ? -1.160 1.330 -12.449 1.00 91.38 85 ALA A CA 1
ATOM 646 C C . ALA A 1 85 ? -1.548 0.157 -11.524 1.00 91.38 85 ALA A C 1
ATOM 648 O O . ALA A 1 85 ? -2.703 -0.253 -11.522 1.00 91.38 85 ALA A O 1
ATOM 649 N N . GLY A 1 86 ? -0.603 -0.368 -10.729 1.00 91.62 86 GLY A N 1
ATOM 650 C CA . GLY A 1 86 ? -0.907 -1.396 -9.725 1.00 91.62 86 GLY A CA 1
ATOM 651 C C 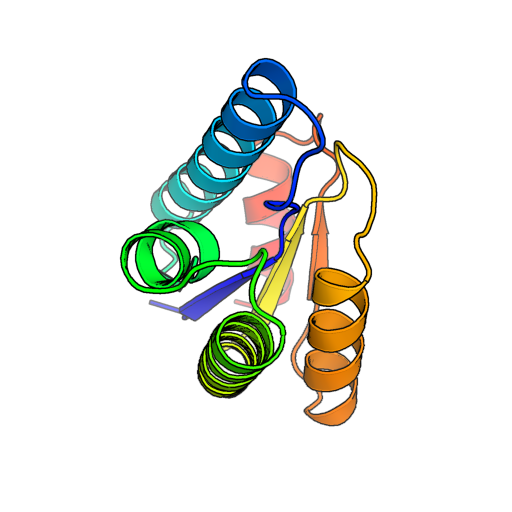. GLY A 1 86 ? -1.824 -0.851 -8.632 1.00 91.62 86 GLY A C 1
ATOM 652 O O . GLY A 1 86 ? -2.862 -1.439 -8.354 1.00 91.62 86 GLY A O 1
ATOM 653 N N . MET A 1 87 ? -1.503 0.341 -8.124 1.00 95.31 87 MET A N 1
ATOM 654 C CA . MET A 1 87 ? -2.324 1.034 -7.126 1.00 95.31 87 MET A CA 1
ATOM 655 C C . MET A 1 87 ? -3.715 1.381 -7.660 1.00 95.31 87 MET A C 1
ATOM 657 O O . MET A 1 87 ? -4.694 1.260 -6.939 1.00 95.31 87 MET A O 1
ATOM 661 N N . GLN A 1 88 ? -3.840 1.774 -8.932 1.00 95.94 88 GLN A N 1
ATOM 662 C CA . GLN A 1 88 ? -5.155 1.984 -9.549 1.00 95.94 88 GLN A CA 1
ATOM 663 C C . GLN A 1 88 ? -6.004 0.705 -9.543 1.00 95.94 88 GLN A C 1
ATOM 665 O O . GLN A 1 88 ? -7.199 0.774 -9.269 1.00 95.94 88 GLN A O 1
ATOM 670 N N . GLY A 1 89 ? -5.397 -0.458 -9.806 1.00 95.94 89 GLY A N 1
ATOM 671 C CA . GLY A 1 89 ? -6.081 -1.749 -9.698 1.00 95.94 89 GLY A CA 1
ATOM 672 C C . GLY A 1 89 ? -6.544 -2.048 -8.270 1.00 95.94 89 GLY A C 1
ATOM 673 O O . GLY A 1 89 ? -7.687 -2.449 -8.068 1.00 95.94 89 GLY A O 1
ATOM 674 N N . GLU A 1 90 ? -5.698 -1.773 -7.275 1.00 97.19 90 GLU A N 1
ATOM 675 C CA . GLU A 1 90 ? -6.046 -1.906 -5.853 1.00 97.19 90 GLU A CA 1
ATOM 676 C C . GLU A 1 90 ? -7.205 -0.971 -5.463 1.00 97.19 90 GLU A C 1
ATOM 678 O O . GLU A 1 90 ? -8.168 -1.410 -4.844 1.00 97.19 90 GLU A O 1
ATOM 683 N N . LEU A 1 91 ? -7.178 0.297 -5.888 1.00 96.25 91 LEU A N 1
ATOM 684 C CA . LEU A 1 91 ? -8.253 1.264 -5.634 1.00 96.25 91 LEU A CA 1
ATOM 685 C C . LEU A 1 91 ? -9.587 0.839 -6.262 1.00 96.25 91 LEU A C 1
ATOM 687 O O . LEU A 1 91 ? -10.637 0.980 -5.637 1.00 96.25 91 LEU A O 1
ATOM 691 N N . GLN A 1 92 ? -9.551 0.304 -7.485 1.00 97.88 92 GLN A N 1
ATOM 692 C CA . GLN A 1 92 ? -10.739 -0.234 -8.151 1.00 97.88 92 GLN A CA 1
ATOM 693 C C . GLN A 1 92 ? -11.306 -1.441 -7.398 1.00 97.88 92 GLN A C 1
ATOM 695 O O . GLN A 1 92 ? -12.516 -1.511 -7.195 1.00 97.88 92 GLN A O 1
ATOM 700 N N . ALA A 1 93 ? -10.445 -2.362 -6.957 1.00 98.06 93 ALA A N 1
ATOM 701 C CA . ALA A 1 93 ? -10.860 -3.531 -6.187 1.00 98.06 93 ALA A CA 1
ATOM 702 C C . ALA A 1 93 ? -11.448 -3.143 -4.823 1.00 98.06 93 ALA A C 1
ATOM 704 O O . ALA A 1 93 ? -12.505 -3.651 -4.455 1.00 98.06 93 ALA A O 1
ATOM 705 N N . ALA A 1 94 ? -10.812 -2.206 -4.110 1.00 97.88 94 ALA A N 1
ATOM 706 C CA . ALA A 1 94 ? -11.317 -1.685 -2.843 1.00 97.88 94 ALA A CA 1
ATOM 707 C C . ALA A 1 94 ? -12.700 -1.041 -3.020 1.00 97.88 94 ALA A C 1
ATOM 709 O O . ALA A 1 94 ? -13.635 -1.385 -2.303 1.00 97.88 94 ALA A O 1
ATOM 710 N N . GLY A 1 95 ? -12.851 -0.169 -4.023 1.00 97.50 95 GLY A N 1
ATOM 711 C CA . GLY A 1 95 ? -14.123 0.489 -4.320 1.00 97.50 95 GLY A CA 1
ATOM 712 C C . GLY A 1 95 ? -15.233 -0.486 -4.718 1.00 97.50 95 GLY A C 1
ATOM 713 O O . GLY A 1 95 ? -16.367 -0.322 -4.287 1.00 97.50 95 GLY A O 1
ATOM 714 N N . ALA A 1 96 ? -14.921 -1.528 -5.495 1.00 98.06 96 ALA A N 1
ATOM 715 C CA . ALA A 1 96 ? -15.894 -2.556 -5.874 1.00 98.06 96 ALA A CA 1
ATOM 716 C C . ALA A 1 96 ? -16.353 -3.435 -4.695 1.00 98.06 96 ALA A C 1
ATOM 718 O O . ALA A 1 96 ? -17.404 -4.067 -4.784 1.00 98.06 96 ALA A O 1
ATOM 719 N N . ALA A 1 97 ? -15.566 -3.490 -3.619 1.00 97.62 97 ALA A N 1
ATOM 720 C CA . ALA A 1 97 ? -15.848 -4.258 -2.410 1.00 97.62 97 ALA A CA 1
ATOM 721 C C . ALA A 1 97 ? -16.308 -3.384 -1.228 1.00 97.62 97 ALA A C 1
ATOM 723 O O . ALA A 1 97 ? -16.371 -3.880 -0.105 1.00 97.62 97 ALA A O 1
ATOM 724 N N . ASP A 1 98 ? -16.596 -2.097 -1.464 1.00 96.62 98 ASP A N 1
ATOM 725 C CA . ASP A 1 98 ? -16.949 -1.107 -0.436 1.00 96.62 98 ASP A CA 1
ATOM 726 C C . ASP A 1 98 ? -15.917 -0.999 0.708 1.00 96.62 98 ASP A C 1
ATOM 728 O O . ASP A 1 98 ? -16.244 -0.630 1.838 1.00 96.62 98 ASP A O 1
ATOM 732 N N . ILE A 1 99 ? -14.645 -1.292 0.416 1.00 96.69 99 ILE A N 1
ATOM 733 C CA . ILE A 1 99 ? -13.541 -1.145 1.368 1.00 96.69 99 ILE A CA 1
ATOM 734 C C . ILE A 1 99 ? -13.134 0.332 1.407 1.00 96.69 99 ILE A C 1
ATOM 736 O O . ILE A 1 99 ? -12.720 0.879 0.377 1.00 96.69 99 ILE A O 1
ATOM 740 N N . PRO A 1 100 ? -13.198 1.000 2.576 1.00 94.31 100 PRO A N 1
ATOM 741 C CA . PRO A 1 100 ? -12.821 2.400 2.686 1.00 94.31 100 PRO A CA 1
ATOM 742 C C . PRO A 1 100 ? -11.362 2.628 2.292 1.00 94.31 100 PRO A C 1
ATOM 744 O O . PRO A 1 100 ? -10.464 1.912 2.736 1.00 94.31 100 PRO A O 1
ATOM 747 N N . VAL A 1 101 ? -11.122 3.670 1.497 1.00 93.38 101 VAL A N 1
ATOM 748 C CA . VAL A 1 101 ? -9.776 4.116 1.133 1.00 93.38 101 VAL A CA 1
ATOM 749 C C . VAL A 1 101 ? -9.481 5.439 1.825 1.00 93.38 101 VAL A C 1
ATOM 751 O O . VAL A 1 101 ? -10.156 6.444 1.603 1.00 93.38 101 VAL A O 1
ATOM 754 N N . ILE A 1 102 ? -8.430 5.445 2.634 1.00 90.50 102 ILE A N 1
ATOM 755 C CA . ILE A 1 102 ? -7.871 6.630 3.271 1.00 90.50 102 ILE A CA 1
ATOM 756 C C . ILE A 1 102 ? -6.670 7.070 2.441 1.00 90.50 102 ILE A C 1
ATOM 758 O O . ILE A 1 102 ? -5.673 6.356 2.358 1.00 90.50 102 ILE A O 1
ATOM 762 N N . VAL A 1 103 ? -6.769 8.238 1.814 1.00 88.12 103 VAL A N 1
ATOM 763 C CA . VAL A 1 103 ? -5.668 8.824 1.041 1.00 88.12 103 VAL A CA 1
ATOM 764 C C . VAL A 1 103 ? -4.801 9.665 1.960 1.00 88.12 103 VAL A C 1
ATOM 766 O O . VAL A 1 103 ? -5.330 10.474 2.720 1.00 88.12 103 VAL A O 1
ATOM 769 N N . ILE A 1 104 ? -3.489 9.468 1.876 1.00 83.62 104 ILE A N 1
ATOM 770 C CA . ILE A 1 104 ? -2.506 10.121 2.735 1.00 83.62 104 ILE A CA 1
ATOM 771 C C . ILE A 1 104 ? -1.435 10.732 1.844 1.00 83.62 104 ILE A C 1
ATOM 773 O O . ILE A 1 104 ? -0.822 10.036 1.024 1.00 83.62 104 ILE A O 1
ATOM 777 N N . ASP A 1 105 ? -1.241 12.037 1.994 1.00 73.88 105 ASP A N 1
ATOM 778 C CA . ASP A 1 105 ? -0.159 12.757 1.347 1.00 73.88 105 ASP A CA 1
ATOM 779 C C . ASP A 1 105 ? 1.145 12.479 2.093 1.00 73.88 105 ASP A C 1
ATOM 781 O O . ASP A 1 105 ? 1.199 12.373 3.313 1.00 73.88 105 ASP A O 1
ATOM 785 N N . GLY A 1 106 ? 2.240 12.352 1.357 1.00 60.59 106 GLY A N 1
ATOM 786 C CA . GLY A 1 106 ? 3.563 12.073 1.892 1.00 60.59 106 GLY A CA 1
ATOM 787 C C . GLY A 1 106 ? 4.142 13.136 2.829 1.00 60.59 106 GLY A C 1
ATOM 788 O O . GLY A 1 106 ? 5.307 12.991 3.190 1.00 60.59 106 GLY A O 1
ATOM 789 N N . GLN A 1 107 ? 3.401 14.185 3.187 1.00 59.25 107 GLN A N 1
ATOM 790 C CA . GLN A 1 107 ? 3.758 15.148 4.236 1.00 59.25 107 GLN A CA 1
ATOM 791 C C . GLN A 1 107 ? 2.869 15.049 5.483 1.00 59.25 107 GLN A C 1
ATOM 793 O O . GLN A 1 107 ? 3.096 15.773 6.450 1.00 59.25 107 GLN A O 1
ATOM 798 N N . ASP A 1 108 ? 1.870 14.171 5.466 1.00 58.81 108 ASP A N 1
ATOM 799 C CA . ASP A 1 108 ? 0.920 14.009 6.553 1.00 58.81 108 ASP A CA 1
ATOM 800 C C . ASP A 1 108 ? 1.566 13.269 7.736 1.00 58.81 108 ASP A C 1
ATOM 802 O O . ASP A 1 108 ? 2.132 12.184 7.589 1.00 58.81 108 ASP A O 1
ATOM 806 N N . ASP A 1 109 ? 1.480 13.865 8.926 1.00 59.72 109 ASP A N 1
ATOM 807 C CA . ASP A 1 109 ? 1.975 13.269 10.172 1.00 59.72 109 ASP A CA 1
ATOM 808 C C . ASP A 1 109 ? 1.150 12.018 10.558 1.00 59.72 109 ASP A C 1
ATOM 810 O O . ASP A 1 109 ? 0.000 11.844 10.139 1.00 59.72 109 ASP A O 1
ATOM 814 N N . VAL A 1 110 ? 1.711 11.175 11.431 1.00 62.53 110 VAL A N 1
ATOM 815 C CA . VAL A 1 110 ? 1.048 10.077 12.160 1.00 62.53 110 VAL A CA 1
ATOM 816 C C . VAL A 1 110 ? -0.358 10.455 12.616 1.00 62.53 110 VAL A C 1
ATOM 818 O O . VAL A 1 110 ? -1.272 9.630 12.546 1.00 62.53 110 VAL A O 1
ATOM 821 N N . ASP A 1 111 ? -0.541 11.693 13.070 1.00 66.88 111 ASP A N 1
ATOM 822 C CA . ASP A 1 111 ? -1.816 12.184 13.580 1.00 66.88 111 ASP A CA 1
ATOM 823 C C . ASP A 1 111 ? -2.885 12.316 12.489 1.00 66.88 111 ASP A C 1
ATOM 825 O O . ASP A 1 111 ? -4.059 12.099 12.770 1.00 66.88 111 ASP A O 1
ATOM 829 N N . VAL A 1 112 ? -2.527 12.591 11.232 1.00 67.50 112 VAL A N 1
ATOM 830 C CA . VAL A 1 112 ? -3.489 12.587 10.115 1.00 67.50 112 VAL A CA 1
ATOM 831 C C . VAL A 1 112 ? -3.971 11.170 9.844 1.00 67.50 112 VAL A C 1
ATOM 833 O O . VAL A 1 112 ? -5.172 10.952 9.695 1.00 67.50 112 VAL A O 1
ATOM 836 N N . ILE A 1 113 ? -3.049 10.200 9.854 1.00 65.75 113 ILE A N 1
ATOM 837 C CA . ILE A 1 113 ? -3.373 8.783 9.676 1.00 65.75 113 ILE A CA 1
ATOM 838 C C . ILE A 1 113 ? -4.311 8.344 10.808 1.00 65.75 113 ILE A C 1
ATOM 840 O O . ILE A 1 113 ? -5.405 7.849 10.541 1.00 65.75 113 ILE A O 1
ATOM 844 N N . LYS A 1 114 ? -3.947 8.620 12.068 1.00 66.56 114 LYS A N 1
ATOM 845 C CA . LYS A 1 114 ? -4.781 8.327 13.246 1.00 66.56 114 LYS A CA 1
ATOM 846 C C . LYS A 1 114 ? -6.157 8.986 13.175 1.00 66.56 114 LYS A C 1
ATOM 848 O O . LYS A 1 114 ? -7.150 8.283 13.310 1.00 66.56 114 LYS A O 1
ATOM 853 N N . ASN A 1 115 ? -6.234 10.287 12.901 1.00 71.25 115 ASN A N 1
ATOM 854 C CA . ASN A 1 115 ? -7.503 11.017 12.813 1.00 71.25 115 ASN A CA 1
ATOM 855 C C . ASN A 1 115 ? -8.385 10.514 11.661 1.00 71.25 115 ASN A C 1
ATOM 857 O O . ASN A 1 115 ? -9.612 10.492 11.774 1.00 71.25 115 ASN A O 1
ATOM 861 N N . ALA A 1 116 ? -7.782 10.122 10.536 1.00 67.94 116 ALA A N 1
ATOM 862 C CA . ALA A 1 116 ? -8.514 9.531 9.426 1.00 67.94 116 ALA A CA 1
ATOM 863 C C . ALA A 1 116 ? -9.060 8.148 9.801 1.00 67.94 116 ALA A C 1
ATOM 865 O O . ALA A 1 116 ? -10.213 7.861 9.495 1.00 67.94 116 ALA A O 1
ATOM 866 N N . ILE A 1 117 ? -8.271 7.335 10.509 1.00 68.00 117 ILE A N 1
ATOM 867 C CA . ILE A 1 117 ? -8.657 6.009 11.003 1.00 68.00 117 ILE A CA 1
ATOM 868 C C . ILE A 1 117 ? -9.723 6.095 12.102 1.00 68.00 117 ILE A C 1
ATOM 870 O O . ILE A 1 117 ? -10.635 5.278 12.097 1.00 68.00 117 ILE A O 1
ATOM 874 N N . GLU A 1 118 ? -9.664 7.072 13.013 1.00 69.56 118 GLU A N 1
ATOM 875 C CA . GLU A 1 118 ? -10.656 7.262 14.087 1.00 69.56 118 GLU A CA 1
ATOM 876 C C . GLU A 1 118 ? -12.081 7.437 13.554 1.00 69.56 118 GLU A C 1
ATOM 878 O O . GLU A 1 118 ? -13.037 7.033 14.205 1.00 69.56 118 GLU A O 1
ATOM 883 N N . ARG A 1 119 ? -12.243 7.970 12.337 1.00 66.62 119 ARG A N 1
ATOM 884 C CA . ARG A 1 119 ? -13.556 8.059 11.674 1.00 66.62 119 ARG A CA 1
ATOM 885 C C . ARG A 1 119 ? -14.120 6.699 11.262 1.00 66.62 119 ARG A C 1
ATOM 887 O O . ARG A 1 119 ? -15.313 6.601 10.988 1.00 66.62 119 ARG A O 1
ATOM 894 N N . TYR A 1 120 ? -13.266 5.684 11.191 1.00 62.56 120 TYR A N 1
ATOM 895 C CA . TYR A 1 120 ? -13.598 4.316 10.812 1.00 62.56 120 TYR A CA 1
ATOM 896 C C . TYR A 1 120 ? -13.408 3.319 11.955 1.00 62.56 120 TYR A C 1
ATOM 898 O O . TYR A 1 120 ? -13.692 2.141 11.740 1.00 62.56 120 TYR A O 1
ATOM 906 N N . LEU A 1 121 ? -12.914 3.732 13.131 1.00 59.41 121 LEU A N 1
ATOM 907 C CA . LEU A 1 121 ? -12.808 2.894 14.333 1.00 59.41 121 LEU A CA 1
ATOM 908 C C . LEU A 1 121 ? -14.153 2.798 15.043 1.00 59.41 121 LEU A C 1
ATOM 910 O O . LEU A 1 121 ? -14.581 1.626 15.180 1.00 59.41 121 LEU A O 1
#